Protein AF-T0Y5B6-F1 (afdb_monomer)

Radius of gyration: 16.81 Å; Cα contacts (8 Å, |Δi|>4): 21; chains: 1; bounding box: 36×28×40 Å

InterPro domains:
  IPR004291 Transposase IS66, central domain [PF03050] (5-56)
  IPR052344 Transposase-related protein [PTHR33678] (10-72)

pLDDT: mean 87.25, std 11.24, range [42.28, 97.31]

Secondary structure (DSSP, 8-state):
--HHHHHHHHHTHHHHTHHHH-TTS-SS-HHHHHHHHHHHHHHHHH---SSHHHHHHHHHHHHHHHHHHHTT---------

Structure (mmCIF, N/CA/C/O backbone):
data_AF-T0Y5B6-F1
#
_entry.id   AF-T0Y5B6-F1
#
loop_
_atom_site.group_PDB
_atom_site.id
_atom_site.type_symbol
_atom_site.label_atom_id
_atom_site.label_alt_id
_atom_site.label_comp_id
_atom_site.label_asym_id
_atom_site.label_entity_id
_atom_site.label_seq_id
_atom_site.pdbx_PDB_ins_code
_atom_site.Cartn_x
_atom_site.Cartn_y
_atom_site.Cartn_z
_atom_site.occupancy
_atom_site.B_iso_or_equiv
_atom_site.auth_seq_id
_atom_site.auth_comp_id
_atom_site.auth_asym_id
_atom_site.auth_atom_id
_atom_site.pdbx_PDB_model_num
ATOM 1 N N . MET A 1 1 ? 13.555 -19.322 14.200 1.00 61.56 1 MET A N 1
ATOM 2 C CA . MET A 1 1 ? 13.246 -18.040 13.526 1.00 61.56 1 MET A CA 1
ATOM 3 C C . MET A 1 1 ? 14.569 -17.341 13.250 1.00 61.56 1 MET A C 1
ATOM 5 O O . MET A 1 1 ? 15.404 -17.331 14.142 1.00 61.56 1 MET A O 1
ATOM 9 N N . CYS A 1 2 ? 14.817 -16.873 12.024 1.00 86.62 2 CYS A N 1
ATOM 10 C CA . CYS A 1 2 ? 16.073 -16.191 11.677 1.00 86.62 2 CYS A CA 1
ATOM 11 C C . CYS A 1 2 ? 16.207 -14.871 12.459 1.00 86.62 2 CYS A C 1
ATOM 13 O O . CYS A 1 2 ? 15.194 -14.220 12.717 1.00 86.62 2 CYS A O 1
ATOM 15 N N . ARG A 1 3 ? 17.441 -14.471 12.803 1.00 85.75 3 ARG A N 1
ATOM 16 C CA . ARG A 1 3 ? 17.742 -13.265 13.596 1.00 85.75 3 ARG A CA 1
ATOM 17 C C . ARG A 1 3 ? 17.157 -11.994 12.974 1.00 85.75 3 ARG A C 1
ATOM 19 O O . ARG A 1 3 ? 16.462 -11.259 13.652 1.00 85.75 3 ARG A O 1
ATOM 26 N N . ILE A 1 4 ? 17.252 -11.855 11.650 1.00 85.94 4 ILE A N 1
ATOM 27 C CA . ILE A 1 4 ? 16.642 -10.748 10.889 1.00 85.94 4 ILE A CA 1
ATOM 28 C C . ILE A 1 4 ? 15.123 -10.666 11.122 1.00 85.94 4 ILE A C 1
ATOM 30 O O . ILE A 1 4 ? 14.569 -9.585 11.319 1.00 85.94 4 ILE A O 1
ATOM 34 N N . CYS A 1 5 ? 14.429 -11.808 11.122 1.00 82.69 5 CYS A N 1
ATOM 35 C CA . CYS A 1 5 ? 12.985 -11.845 11.349 1.00 82.69 5 CYS A CA 1
ATOM 36 C C . CYS A 1 5 ? 12.626 -11.493 12.797 1.00 82.69 5 CYS A C 1
ATOM 38 O O . CYS A 1 5 ? 11.593 -10.871 13.027 1.00 82.69 5 CYS A O 1
ATOM 40 N N . GLN A 1 6 ? 13.461 -11.897 13.761 1.00 86.75 6 GLN A N 1
ATOM 41 C CA . GLN A 1 6 ? 13.283 -11.544 15.170 1.00 86.75 6 GLN A CA 1
ATOM 42 C C . GLN A 1 6 ? 13.500 -10.047 15.391 1.00 86.75 6 GLN A C 1
ATOM 44 O O . GLN A 1 6 ? 12.654 -9.408 16.005 1.00 86.75 6 GLN A O 1
ATOM 49 N N . ASP A 1 7 ? 14.566 -9.484 14.824 1.00 89.44 7 ASP A N 1
ATOM 50 C CA . ASP A 1 7 ? 14.898 -8.064 14.951 1.00 89.44 7 ASP A CA 1
ATOM 51 C C . ASP A 1 7 ? 13.798 -7.187 14.335 1.00 89.44 7 ASP A C 1
ATOM 53 O O . ASP A 1 7 ? 13.340 -6.228 14.954 1.00 89.44 7 ASP A O 1
ATOM 57 N N . THR A 1 8 ? 13.292 -7.576 13.159 1.00 85.12 8 THR A N 1
ATOM 58 C CA . THR A 1 8 ? 12.182 -6.870 12.497 1.00 85.12 8 THR A CA 1
ATOM 59 C C . THR A 1 8 ? 10.892 -6.957 13.317 1.00 85.12 8 THR A C 1
ATOM 61 O O . THR A 1 8 ? 10.217 -5.952 13.522 1.00 85.12 8 THR A O 1
ATOM 64 N N . ALA A 1 9 ? 10.546 -8.144 13.830 1.00 84.06 9 ALA A N 1
ATOM 65 C CA . ALA A 1 9 ? 9.346 -8.317 14.650 1.00 84.06 9 ALA A CA 1
ATOM 66 C C . ALA A 1 9 ? 9.434 -7.552 15.981 1.00 84.06 9 ALA A C 1
ATOM 68 O O . ALA A 1 9 ? 8.422 -7.061 16.478 1.00 84.06 9 ALA A O 1
ATOM 69 N N . GLN A 1 10 ? 10.635 -7.442 16.551 1.00 87.00 10 GLN A N 1
ATOM 70 C CA . GLN A 1 10 ? 10.872 -6.700 17.781 1.00 87.00 10 GLN A CA 1
ATOM 71 C C . GLN A 1 10 ? 10.788 -5.184 17.556 1.00 87.00 10 GLN A C 1
ATOM 73 O O . GLN A 1 10 ? 10.216 -4.492 18.398 1.00 87.00 10 GLN A O 1
ATOM 78 N N . ALA A 1 11 ? 11.307 -4.678 16.433 1.00 89.62 11 ALA A N 1
ATOM 79 C CA . ALA A 1 11 ? 11.222 -3.264 16.065 1.00 89.62 11 ALA A CA 1
ATOM 80 C C . ALA A 1 11 ? 9.767 -2.806 15.850 1.00 89.62 11 ALA A C 1
ATOM 82 O O . ALA A 1 11 ? 9.362 -1.763 16.356 1.00 89.62 11 ALA A O 1
ATOM 83 N N . GLU A 1 12 ? 8.958 -3.634 15.186 1.00 88.38 12 GLU A N 1
ATOM 84 C CA . GLU A 1 12 ? 7.569 -3.320 14.816 1.00 88.38 12 GLU A CA 1
ATOM 85 C C . GLU A 1 12 ? 6.531 -3.855 15.825 1.00 88.38 12 GLU A C 1
ATOM 87 O O . GLU A 1 12 ? 5.326 -3.889 15.555 1.00 88.38 12 GLU A O 1
ATOM 92 N N . LYS A 1 13 ? 6.975 -4.301 17.009 1.00 85.94 13 LYS A N 1
ATOM 93 C CA . LYS A 1 13 ? 6.138 -5.002 18.000 1.00 85.94 13 LYS A CA 1
ATOM 94 C C . LYS A 1 13 ? 4.864 -4.228 18.357 1.00 85.94 13 LYS A C 1
ATOM 96 O O . LYS A 1 13 ? 3.797 -4.824 18.492 1.00 85.94 13 LYS A O 1
ATOM 101 N N . ASN A 1 14 ? 4.966 -2.910 18.505 1.00 86.44 14 ASN A N 1
ATOM 102 C CA . ASN A 1 14 ? 3.833 -2.075 18.910 1.00 86.44 14 ASN A CA 1
ATOM 103 C C . ASN A 1 14 ? 2.718 -2.041 17.857 1.00 86.44 14 ASN A C 1
ATOM 105 O O . ASN A 1 14 ? 1.543 -2.016 18.220 1.00 86.44 14 ASN A O 1
ATOM 109 N N . ASP A 1 15 ? 3.073 -2.089 16.574 1.00 86.25 15 ASP A N 1
ATOM 110 C CA . ASP A 1 15 ? 2.102 -2.030 15.484 1.00 86.25 15 ASP A CA 1
ATOM 111 C C . ASP A 1 15 ? 1.518 -3.411 15.176 1.00 86.25 15 ASP A C 1
ATOM 113 O O . ASP A 1 15 ? 0.305 -3.541 15.002 1.00 86.25 15 ASP A O 1
ATOM 117 N N . ILE A 1 16 ? 2.342 -4.466 15.214 1.00 86.62 16 ILE A N 1
ATOM 118 C CA . ILE A 1 16 ? 1.894 -5.850 14.981 1.00 86.62 16 ILE A CA 1
ATOM 119 C C . ILE A 1 16 ? 0.886 -6.302 16.050 1.00 86.62 16 ILE A C 1
ATOM 121 O O . ILE A 1 16 ? -0.072 -7.008 15.738 1.00 86.62 16 ILE A O 1
ATOM 125 N N . PHE A 1 17 ? 1.066 -5.880 17.306 1.00 88.19 17 PHE A N 1
ATOM 126 C CA . PHE A 1 17 ? 0.185 -6.251 18.421 1.00 88.19 17 PHE A CA 1
ATOM 127 C C . PHE A 1 17 ? -0.815 -5.159 18.812 1.00 88.19 17 PHE A C 1
ATOM 129 O O . PHE A 1 17 ? -1.463 -5.267 19.853 1.00 88.19 17 PHE A O 1
ATOM 136 N N . ARG A 1 18 ? -0.999 -4.120 17.987 1.00 89.94 18 ARG A N 1
ATOM 137 C CA . ARG A 1 18 ? -1.876 -2.989 18.329 1.00 89.94 18 ARG A CA 1
ATOM 138 C C . ARG A 1 18 ? -3.318 -3.408 18.639 1.00 89.94 18 ARG A C 1
ATOM 140 O O . ARG A 1 18 ? -3.932 -2.840 19.537 1.00 89.94 18 ARG A O 1
ATOM 147 N N . TYR A 1 19 ? -3.817 -4.448 17.972 1.00 90.12 19 TYR A N 1
ATOM 148 C CA . TYR A 1 19 ? -5.154 -5.020 18.195 1.00 90.12 19 TYR A CA 1
ATOM 149 C C . TYR A 1 19 ? -5.371 -5.595 19.610 1.00 90.12 19 TYR A C 1
ATOM 151 O O . TYR A 1 19 ? -6.509 -5.821 20.024 1.00 90.12 19 TYR A O 1
ATOM 159 N N . VAL A 1 20 ? -4.290 -5.873 20.352 1.00 91.38 20 VAL A N 1
ATOM 160 C CA . VAL A 1 20 ? -4.354 -6.345 21.744 1.00 91.38 20 VAL A CA 1
ATOM 161 C C . VAL A 1 20 ? -4.733 -5.197 22.679 1.00 91.38 20 VAL A C 1
ATOM 163 O O . VAL A 1 20 ? -5.504 -5.402 23.614 1.00 91.38 20 VAL A O 1
ATOM 166 N N . LEU A 1 21 ? -4.209 -3.996 22.413 1.00 91.81 21 LEU A N 1
ATOM 167 C CA . LEU A 1 21 ? -4.456 -2.790 23.207 1.00 91.81 21 LEU A CA 1
ATOM 168 C C . LEU A 1 21 ? -5.729 -2.061 22.763 1.00 91.81 21 LEU A C 1
ATOM 170 O O . LEU A 1 21 ? -6.433 -1.487 23.588 1.00 91.81 21 LEU A O 1
ATOM 174 N N . ASP A 1 22 ? -6.027 -2.097 21.466 1.00 91.38 22 ASP A N 1
ATOM 175 C CA . ASP A 1 22 ? -7.166 -1.417 20.861 1.00 91.38 22 ASP A CA 1
ATOM 176 C C . ASP A 1 22 ? -8.028 -2.411 20.075 1.00 91.38 22 ASP A C 1
ATOM 178 O O . ASP A 1 22 ? -7.691 -2.824 18.964 1.00 91.38 22 ASP A O 1
ATOM 182 N N . ARG A 1 23 ? -9.181 -2.774 20.649 1.00 89.56 23 ARG A N 1
ATOM 183 C CA . ARG A 1 23 ? -10.143 -3.709 20.042 1.00 89.56 23 ARG A CA 1
ATOM 184 C C . ARG A 1 23 ? -10.825 -3.162 18.784 1.00 89.56 23 ARG A C 1
ATOM 186 O O . ARG A 1 23 ? -11.471 -3.936 18.084 1.00 89.56 23 ARG A O 1
ATOM 193 N N . SER A 1 24 ? -10.708 -1.863 18.492 1.00 92.19 24 SER A N 1
ATOM 194 C CA . SER A 1 24 ? -11.221 -1.283 17.244 1.00 92.19 24 SER A CA 1
ATOM 195 C C . SER A 1 24 ? -10.346 -1.628 16.031 1.00 92.19 24 SER A C 1
ATOM 197 O O . SER A 1 24 ? -10.796 -1.529 14.886 1.00 92.19 24 SER A O 1
ATOM 199 N N . VAL A 1 25 ? -9.105 -2.067 16.267 1.00 89.62 25 VAL A N 1
ATOM 200 C CA . VAL A 1 25 ? -8.180 -2.513 15.226 1.00 89.62 25 VAL A CA 1
ATOM 201 C C . VAL A 1 25 ? -8.411 -3.996 14.938 1.00 89.62 25 VAL A C 1
ATOM 203 O O . VAL A 1 25 ? -8.395 -4.835 15.835 1.00 89.62 25 VAL A O 1
ATOM 206 N N . GLU A 1 26 ? -8.602 -4.331 13.661 1.00 88.75 26 GLU A N 1
ATOM 207 C CA . GLU A 1 26 ? -8.720 -5.719 13.208 1.00 88.75 26 GLU A CA 1
ATOM 208 C C . GLU A 1 26 ? -7.438 -6.500 13.551 1.00 88.75 26 GLU A C 1
ATOM 210 O O . GLU A 1 26 ? -6.332 -6.042 13.266 1.00 88.75 26 GLU A O 1
ATOM 215 N N . SER A 1 27 ? -7.574 -7.698 14.126 1.00 88.88 27 SER A N 1
ATOM 216 C CA . SER A 1 27 ? -6.433 -8.573 14.449 1.00 88.88 27 SER A CA 1
ATOM 217 C C . SER A 1 27 ? -5.771 -9.197 13.219 1.00 88.88 27 SER A C 1
ATOM 219 O O . SER A 1 27 ? -4.713 -9.815 13.325 1.00 88.88 27 SER A O 1
ATOM 221 N N . THR A 1 28 ? -6.395 -9.057 12.047 1.00 88.06 28 THR A N 1
ATOM 222 C CA . THR A 1 28 ? -5.920 -9.613 10.782 1.00 88.06 28 THR A CA 1
ATOM 223 C C . THR A 1 28 ? -5.387 -8.514 9.865 1.00 88.06 28 THR A C 1
ATOM 225 O O . THR A 1 28 ? -5.900 -7.396 9.822 1.00 88.06 28 THR A O 1
ATOM 228 N N . ASN A 1 29 ? -4.388 -8.852 9.049 1.00 88.50 29 ASN A N 1
ATOM 229 C CA . ASN A 1 29 ? -3.827 -7.941 8.050 1.00 88.50 29 ASN A CA 1
ATOM 230 C C . ASN A 1 29 ? -4.633 -7.905 6.730 1.00 88.50 29 ASN A C 1
ATOM 232 O O . ASN A 1 29 ? -4.180 -7.361 5.717 1.00 88.50 29 ASN A O 1
ATOM 236 N N . ASN A 1 30 ? -5.846 -8.471 6.707 1.00 90.50 30 ASN A N 1
ATOM 237 C CA . ASN A 1 30 ? -6.636 -8.669 5.488 1.00 90.50 30 ASN A CA 1
ATOM 238 C C . ASN A 1 30 ? -6.839 -7.377 4.692 1.00 90.50 30 ASN A C 1
ATOM 240 O O . ASN A 1 30 ? -6.789 -7.367 3.459 1.00 90.50 30 ASN A O 1
ATOM 244 N N . ARG A 1 31 ? -7.067 -6.256 5.384 1.00 88.38 31 ARG A N 1
ATOM 245 C CA . ARG A 1 31 ? -7.253 -4.952 4.741 1.00 88.38 31 ARG A CA 1
ATOM 246 C C . ARG A 1 31 ? -6.008 -4.490 3.985 1.00 88.38 31 ARG A C 1
ATOM 248 O O . ARG A 1 31 ? -6.153 -3.992 2.867 1.00 88.38 31 ARG A O 1
ATOM 255 N N . ALA A 1 32 ? -4.815 -4.636 4.562 1.00 87.00 32 ALA A N 1
ATOM 256 C CA . ALA A 1 32 ? -3.590 -4.218 3.885 1.00 87.00 32 ALA A CA 1
ATOM 257 C C . ALA A 1 32 ? -3.241 -5.179 2.743 1.00 87.00 32 ALA A C 1
ATOM 259 O O . ALA A 1 32 ? -2.928 -4.726 1.642 1.00 87.00 32 ALA A O 1
ATOM 260 N N . GLU A 1 33 ? -3.402 -6.490 2.955 1.00 92.06 33 GLU A N 1
ATOM 261 C CA . GLU A 1 33 ? -3.200 -7.488 1.903 1.00 92.06 33 GLU A CA 1
ATOM 262 C C . GLU A 1 33 ? -4.101 -7.238 0.692 1.00 92.06 33 GLU A C 1
ATOM 264 O O . GLU A 1 33 ? -3.633 -7.219 -0.446 1.00 92.06 33 GLU A O 1
ATOM 269 N N . ARG A 1 34 ? -5.399 -6.991 0.910 1.00 91.31 34 ARG A N 1
ATOM 270 C CA . ARG A 1 34 ? -6.327 -6.656 -0.181 1.00 91.31 34 ARG A CA 1
ATOM 271 C C . ARG A 1 34 ? -5.917 -5.390 -0.929 1.00 91.31 34 ARG A C 1
ATOM 273 O O . ARG A 1 34 ? -6.098 -5.329 -2.141 1.00 91.31 34 ARG A O 1
ATOM 280 N N . ALA A 1 35 ? -5.359 -4.397 -0.237 1.00 89.62 35 ALA A N 1
ATOM 281 C CA . ALA A 1 35 ? -4.915 -3.154 -0.862 1.00 89.62 35 ALA A CA 1
ATOM 282 C C . ALA A 1 35 ? -3.657 -3.332 -1.734 1.00 89.62 35 ALA A C 1
ATOM 284 O O . ALA A 1 35 ? -3.538 -2.661 -2.761 1.00 89.62 35 ALA A O 1
ATOM 285 N N . ILE A 1 36 ? -2.736 -4.228 -1.353 1.00 90.94 36 ILE A N 1
ATOM 286 C CA . ILE A 1 36 ? -1.488 -4.470 -2.100 1.00 90.94 36 ILE A CA 1
ATOM 287 C C . ILE A 1 36 ? -1.621 -5.555 -3.181 1.00 90.94 36 ILE A C 1
ATOM 289 O O . ILE A 1 36 ? -0.849 -5.551 -4.141 1.00 90.94 36 ILE A O 1
ATOM 293 N N . ARG A 1 37 ? -2.620 -6.449 -3.081 1.00 92.94 37 ARG A N 1
ATOM 294 C CA . ARG A 1 37 ? -2.900 -7.525 -4.058 1.00 92.94 37 ARG A CA 1
ATOM 295 C C . ARG A 1 37 ? -2.829 -7.082 -5.527 1.00 92.94 37 ARG A C 1
ATOM 297 O O . ARG A 1 37 ? -2.149 -7.758 -6.294 1.00 92.94 37 ARG A O 1
ATOM 304 N N . PRO A 1 38 ? -3.437 -5.957 -5.947 1.00 91.88 38 PRO A N 1
ATOM 305 C CA . PRO A 1 38 ? -3.367 -5.534 -7.344 1.00 91.88 38 PRO A CA 1
ATOM 306 C C . PRO A 1 38 ? -1.933 -5.269 -7.823 1.00 91.88 38 PRO A C 1
ATOM 308 O O . PRO A 1 38 ? -1.595 -5.636 -8.945 1.00 91.88 38 PRO A O 1
ATOM 311 N N . ILE A 1 39 ? -1.065 -4.709 -6.970 1.00 92.88 39 ILE A N 1
ATOM 312 C CA . ILE A 1 39 ? 0.343 -4.444 -7.309 1.00 92.88 39 ILE A CA 1
ATOM 313 C C . ILE A 1 39 ? 1.124 -5.749 -7.466 1.00 92.88 39 ILE A C 1
ATOM 315 O O . ILE A 1 39 ? 1.889 -5.896 -8.418 1.00 92.88 39 ILE A O 1
ATOM 319 N N . VAL A 1 40 ? 0.958 -6.697 -6.538 1.00 93.25 40 VAL A N 1
ATOM 320 C CA . VAL A 1 40 ? 1.698 -7.970 -6.598 1.00 93.25 40 VAL A CA 1
ATOM 321 C C . VAL A 1 40 ? 1.226 -8.834 -7.764 1.00 93.25 40 VAL A C 1
ATOM 323 O O . VAL A 1 40 ? 2.059 -9.441 -8.433 1.00 93.25 40 VAL A O 1
ATOM 326 N N . THR A 1 41 ? -0.075 -8.824 -8.074 1.00 95.12 41 THR A N 1
ATOM 327 C CA . THR A 1 41 ? -0.623 -9.473 -9.272 1.00 95.12 41 THR A CA 1
ATOM 328 C C . THR A 1 41 ? -0.091 -8.811 -10.537 1.00 95.12 41 THR A C 1
ATOM 330 O O . THR A 1 41 ? 0.402 -9.513 -11.416 1.00 95.12 41 THR A O 1
ATOM 333 N N . TYR A 1 42 ? -0.111 -7.475 -10.610 1.00 93.56 42 TYR A N 1
ATOM 334 C CA . TYR A 1 42 ? 0.484 -6.734 -11.721 1.00 93.56 42 TYR A CA 1
ATOM 335 C C . TYR A 1 42 ? 1.943 -7.140 -11.923 1.00 93.56 42 TYR A C 1
ATOM 337 O O . TYR A 1 42 ? 2.300 -7.578 -13.008 1.00 93.56 42 TYR A O 1
ATOM 345 N N . ARG A 1 43 ? 2.768 -7.093 -10.871 1.00 94.19 43 ARG A N 1
ATOM 346 C CA . ARG A 1 43 ? 4.186 -7.467 -10.943 1.00 94.19 43 ARG A CA 1
ATOM 347 C C . ARG A 1 43 ? 4.384 -8.921 -11.374 1.00 94.19 43 ARG A C 1
ATOM 349 O O . ARG A 1 43 ? 5.317 -9.198 -12.118 1.00 94.19 43 ARG A O 1
ATOM 356 N N . LYS A 1 44 ? 3.527 -9.838 -10.916 1.00 95.19 44 LYS A N 1
ATOM 357 C CA . LYS A 1 44 ? 3.587 -11.255 -11.291 1.00 95.19 44 LYS A CA 1
ATOM 358 C C . LYS A 1 44 ? 3.310 -11.465 -12.780 1.00 95.19 44 LYS A C 1
ATOM 360 O O . LYS A 1 44 ? 3.986 -12.275 -13.398 1.00 95.19 44 LYS A O 1
ATOM 365 N N . VAL A 1 45 ? 2.324 -10.760 -13.336 1.00 96.75 45 VAL A N 1
ATOM 366 C CA . VAL A 1 45 ? 1.889 -10.937 -14.731 1.00 96.75 45 VAL A CA 1
ATOM 367 C C . VAL A 1 45 ? 2.756 -10.138 -15.707 1.00 96.75 45 VAL A C 1
ATOM 369 O O . VAL A 1 45 ? 3.140 -10.661 -16.745 1.00 96.75 45 VAL A O 1
ATOM 372 N N . SER A 1 46 ? 3.088 -8.886 -15.386 1.00 92.62 46 SER A N 1
ATOM 373 C CA . SER A 1 46 ? 3.826 -7.982 -16.281 1.00 92.62 46 SER A CA 1
ATOM 374 C C . SER A 1 46 ? 5.342 -7.983 -16.065 1.00 92.62 46 SER A C 1
ATOM 376 O O . SER A 1 46 ? 6.068 -7.334 -16.812 1.00 92.62 46 SER A O 1
ATOM 378 N N .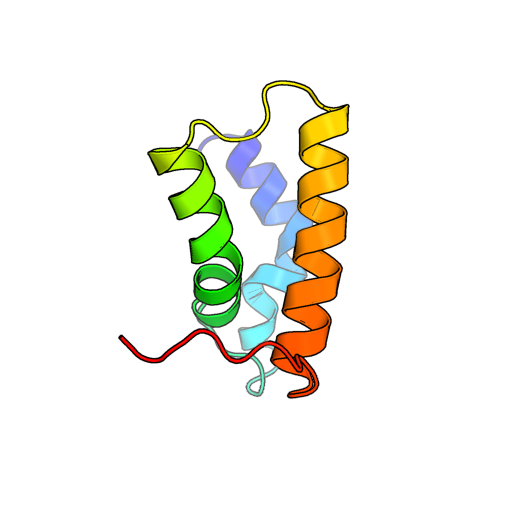 GLY A 1 47 ? 5.834 -8.633 -15.005 1.00 93.00 47 GLY A N 1
ATOM 379 C CA . GLY A 1 47 ? 7.221 -8.511 -14.541 1.00 93.00 47 GLY A CA 1
ATOM 380 C C . GLY A 1 47 ? 7.513 -7.209 -13.781 1.00 93.00 47 GLY A C 1
ATOM 381 O O . GLY A 1 47 ? 8.542 -7.102 -13.112 1.00 93.00 47 GLY A O 1
ATOM 382 N N . GLY A 1 48 ? 6.590 -6.241 -13.811 1.00 92.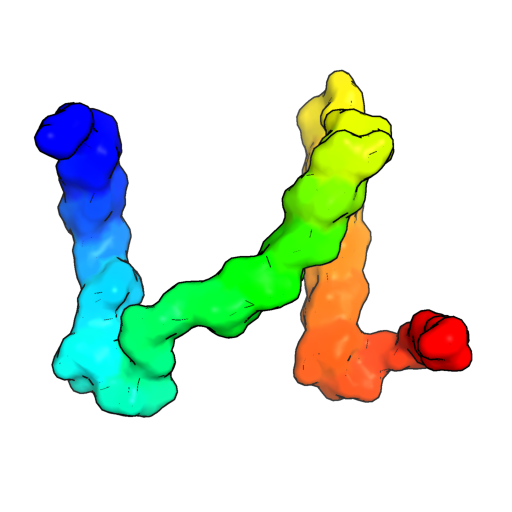88 48 GLY A N 1
ATOM 383 C CA . GLY A 1 48 ? 6.717 -4.956 -13.134 1.00 92.88 48 GLY A CA 1
ATOM 384 C C . GLY A 1 48 ? 7.833 -4.052 -13.685 1.00 92.88 48 GLY A C 1
ATOM 385 O O . GLY A 1 48 ? 8.437 -4.326 -14.724 1.00 92.88 48 GLY A O 1
ATOM 386 N N . PRO A 1 49 ? 8.110 -2.928 -13.003 1.00 94.00 49 PRO A N 1
ATOM 387 C CA . PRO A 1 49 ? 9.123 -1.968 -13.433 1.00 94.00 49 PRO A CA 1
ATOM 388 C C . PRO A 1 49 ? 10.540 -2.559 -13.394 1.00 94.00 49 PRO A C 1
ATOM 390 O O . PRO A 1 49 ? 10.899 -3.274 -12.459 1.00 94.00 49 PRO A O 1
ATOM 393 N N . ARG A 1 50 ? 11.367 -2.228 -14.396 1.00 94.06 50 ARG A N 1
ATOM 394 C CA . ARG A 1 50 ? 12.750 -2.735 -14.546 1.00 94.06 50 ARG A CA 1
ATOM 395 C C . ARG A 1 50 ? 13.829 -1.764 -14.049 1.00 94.06 50 ARG A C 1
ATOM 397 O O . ARG A 1 50 ? 15.011 -2.041 -14.200 1.00 94.06 50 ARG A O 1
ATOM 404 N N . SER A 1 51 ? 13.426 -0.636 -13.465 1.00 96.62 51 SER A N 1
ATOM 405 C CA . SER A 1 51 ?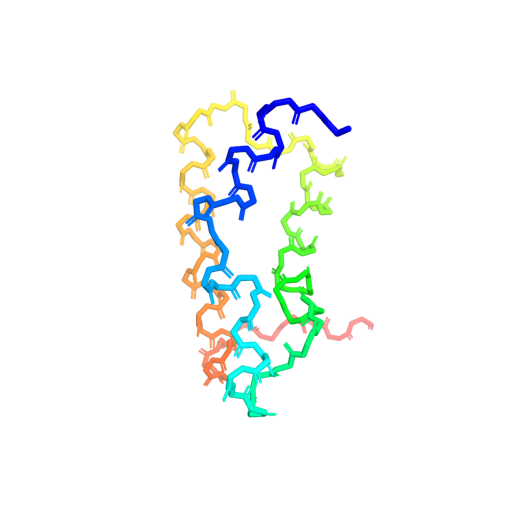 14.320 0.359 -12.870 1.00 96.62 51 SER A CA 1
ATOM 406 C C . SER A 1 51 ? 13.718 0.933 -11.591 1.00 96.62 51 SER A C 1
ATOM 408 O O . SER A 1 51 ? 12.494 1.015 -11.453 1.00 96.62 51 SER A O 1
ATOM 410 N N . ASP A 1 52 ? 14.573 1.400 -10.683 1.00 96.62 52 ASP A N 1
ATOM 411 C CA . ASP A 1 52 ? 14.142 2.030 -9.429 1.00 96.62 52 ASP A CA 1
ATOM 412 C C . ASP A 1 52 ? 13.295 3.278 -9.667 1.00 96.62 52 ASP A C 1
ATOM 414 O O . ASP A 1 52 ? 12.330 3.5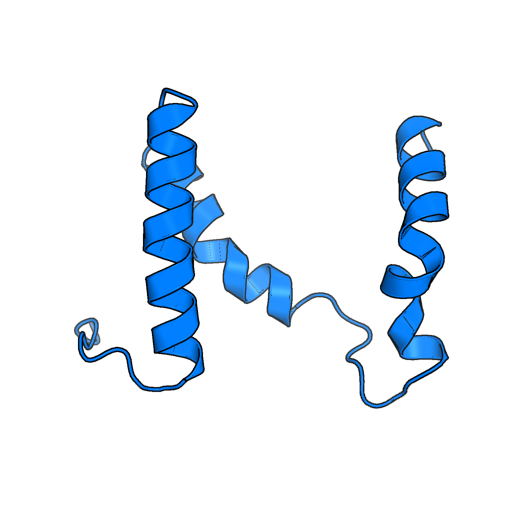35 -8.946 1.00 96.62 52 ASP A O 1
ATOM 418 N N . ARG A 1 53 ? 13.632 4.055 -10.703 1.00 97.31 53 ARG A N 1
ATOM 419 C CA . ARG A 1 53 ? 12.843 5.223 -11.102 1.00 97.31 53 ARG A CA 1
ATOM 420 C C . ARG A 1 53 ? 11.441 4.804 -11.539 1.00 97.31 53 ARG A C 1
ATOM 422 O O . ARG A 1 53 ? 10.469 5.335 -11.012 1.00 97.31 53 ARG A O 1
ATOM 429 N N . GLY A 1 54 ? 11.335 3.804 -12.417 1.00 95.19 54 GLY A N 1
ATOM 430 C CA . GLY A 1 54 ? 10.043 3.278 -12.860 1.00 95.19 54 GLY A CA 1
ATOM 431 C C . GLY A 1 54 ? 9.219 2.692 -11.711 1.00 95.19 54 GLY A C 1
ATOM 432 O O . GLY A 1 54 ? 8.007 2.889 -11.662 1.00 95.19 54 GLY A O 1
ATOM 433 N N . ALA A 1 55 ? 9.866 2.027 -10.748 1.00 94.31 55 ALA A N 1
ATOM 434 C CA . ALA A 1 55 ? 9.207 1.518 -9.547 1.00 94.31 55 ALA A CA 1
ATOM 435 C C . ALA A 1 55 ? 8.638 2.648 -8.678 1.00 94.31 55 ALA A C 1
ATOM 437 O O . ALA A 1 55 ? 7.48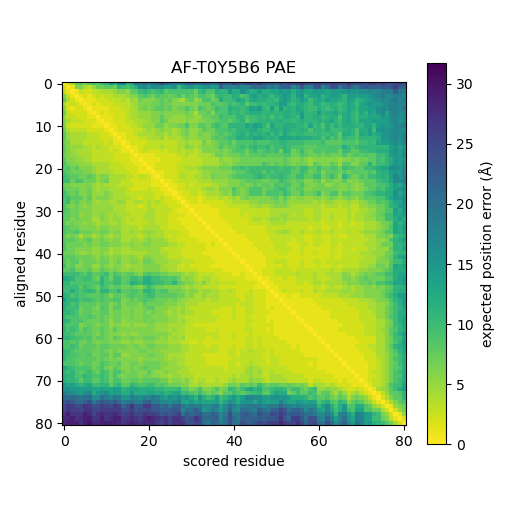1 2.586 -8.264 1.00 94.31 55 ALA A O 1
ATOM 438 N N . LYS A 1 56 ? 9.418 3.710 -8.449 1.00 96.19 56 LYS A N 1
ATOM 439 C CA . LYS A 1 56 ? 8.974 4.886 -7.687 1.00 96.19 56 LYS A CA 1
ATOM 440 C C . 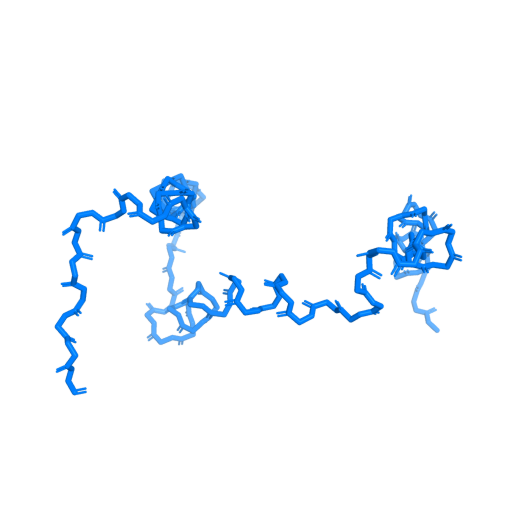LYS A 1 56 ? 7.813 5.603 -8.372 1.00 96.19 56 LYS A C 1
ATOM 442 O O . LYS A 1 56 ? 6.838 5.942 -7.702 1.00 96.19 56 LYS A O 1
ATOM 447 N N . ASP A 1 57 ? 7.890 5.801 -9.683 1.00 96.00 57 ASP A N 1
ATOM 448 C CA . ASP A 1 57 ? 6.839 6.483 -10.441 1.00 96.00 57 ASP A CA 1
ATOM 449 C C . ASP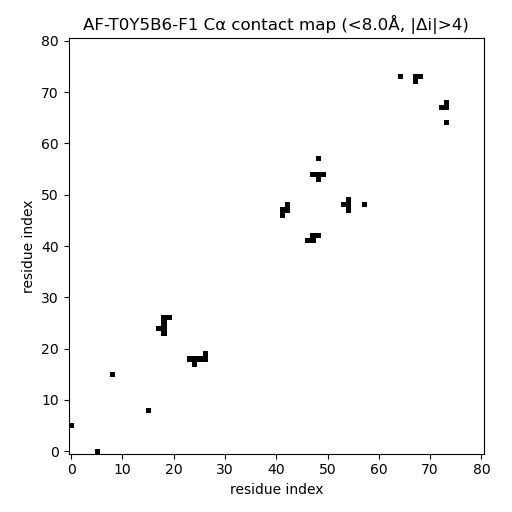 A 1 57 ? 5.544 5.658 -10.468 1.00 96.00 57 ASP A C 1
ATOM 451 O O . ASP A 1 57 ? 4.470 6.193 -10.183 1.00 96.00 57 ASP A O 1
ATOM 455 N N . PHE A 1 58 ? 5.642 4.338 -10.665 1.00 93.75 58 PHE A N 1
ATOM 456 C CA . PHE A 1 58 ? 4.503 3.426 -10.540 1.00 93.75 58 PHE A CA 1
ATOM 457 C C . PHE A 1 58 ? 3.855 3.509 -9.149 1.00 93.75 58 PHE A C 1
ATOM 459 O O . PHE A 1 58 ? 2.641 3.693 -9.038 1.00 93.75 58 PHE A O 1
ATOM 466 N N . CYS A 1 59 ? 4.655 3.436 -8.079 1.00 93.44 59 CYS A N 1
ATOM 467 C CA . CYS A 1 59 ? 4.155 3.530 -6.707 1.00 93.44 59 CYS A CA 1
ATOM 468 C C . CYS A 1 59 ? 3.457 4.868 -6.428 1.00 93.44 59 CYS A C 1
ATOM 470 O O . CYS A 1 59 ? 2.420 4.884 -5.762 1.00 93.44 59 CYS A O 1
ATOM 472 N N . ARG A 1 60 ? 3.977 5.988 -6.948 1.00 95.31 60 ARG A N 1
ATOM 473 C CA . ARG A 1 60 ? 3.357 7.318 -6.799 1.00 95.31 60 ARG A CA 1
ATOM 474 C C . ARG A 1 60 ? 1.980 7.369 -7.449 1.00 95.31 60 ARG A C 1
ATOM 476 O O . ARG A 1 60 ? 1.013 7.751 -6.790 1.00 95.31 60 ARG A O 1
ATOM 483 N N . VAL A 1 61 ? 1.883 6.940 -8.708 1.00 93.06 61 VAL A N 1
ATOM 484 C CA . VAL A 1 61 ? 0.612 6.909 -9.445 1.00 93.06 61 VAL A CA 1
ATOM 485 C C . VAL A 1 61 ? -0.393 6.010 -8.727 1.00 93.06 61 VAL A C 1
ATOM 487 O O . VAL A 1 61 ? -1.504 6.447 -8.422 1.00 93.06 61 VAL A O 1
ATOM 490 N N . TYR A 1 62 ? 0.011 4.790 -8.366 1.00 91.75 62 TYR A N 1
ATOM 491 C CA . TYR A 1 62 ? -0.859 3.848 -7.665 1.00 91.75 62 TYR A CA 1
ATOM 492 C C . TYR A 1 62 ? -1.338 4.387 -6.309 1.00 91.75 62 TYR A C 1
ATOM 494 O O . TYR A 1 62 ? -2.518 4.279 -5.983 1.00 91.75 62 TYR A O 1
ATOM 502 N N . THR A 1 63 ? -0.463 5.043 -5.540 1.00 91.81 63 THR A N 1
ATOM 503 C CA . THR A 1 63 ? -0.821 5.650 -4.246 1.00 91.81 63 THR A CA 1
ATOM 504 C C . THR A 1 63 ? -1.926 6.695 -4.392 1.00 91.81 63 THR A C 1
ATOM 506 O O . THR A 1 63 ? -2.873 6.713 -3.598 1.00 91.81 63 THR A O 1
ATOM 509 N N . VAL A 1 64 ? -1.841 7.556 -5.412 1.00 92.75 64 VAL A N 1
ATOM 510 C CA . VAL A 1 64 ? -2.866 8.574 -5.687 1.00 92.75 64 VAL A CA 1
ATOM 511 C C . VAL A 1 64 ? -4.188 7.917 -6.082 1.00 92.75 64 VAL A C 1
ATOM 513 O O . VAL A 1 64 ? -5.236 8.292 -5.547 1.00 92.75 64 VAL A O 1
ATOM 516 N N . LEU A 1 65 ? -4.144 6.917 -6.967 1.00 90.69 65 LEU A N 1
ATOM 517 C CA . LEU A 1 65 ? -5.329 6.184 -7.415 1.00 90.69 65 LEU A CA 1
ATOM 518 C C . LEU A 1 65 ? -6.026 5.470 -6.253 1.00 90.69 65 LEU A C 1
ATOM 520 O O . LEU A 1 65 ? -7.223 5.665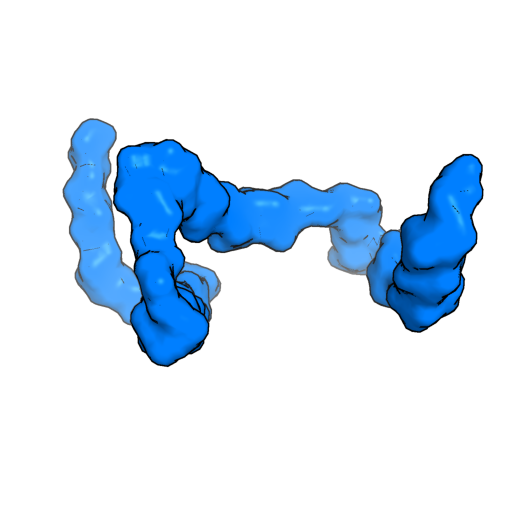 -6.047 1.00 90.69 65 LEU A O 1
ATOM 524 N N . GLU A 1 66 ? -5.284 4.727 -5.432 1.00 88.81 66 GLU A N 1
ATOM 525 C CA . GLU A 1 66 ? -5.836 4.036 -4.264 1.00 88.81 66 GLU A CA 1
ATOM 526 C C . GLU A 1 66 ? -6.396 5.003 -3.225 1.00 88.81 66 GLU A C 1
ATOM 528 O O . GLU A 1 66 ? -7.461 4.763 -2.654 1.00 88.81 66 GLU A O 1
ATOM 533 N N . SER A 1 67 ? -5.729 6.135 -3.005 1.00 91.00 67 SER A N 1
ATOM 534 C CA . SER A 1 67 ? -6.225 7.171 -2.096 1.00 91.00 67 SER A CA 1
ATOM 535 C C . SER A 1 67 ? -7.545 7.771 -2.585 1.00 91.00 67 SER A C 1
ATOM 537 O O . SER A 1 67 ? -8.456 8.001 -1.788 1.00 91.00 67 SER A O 1
A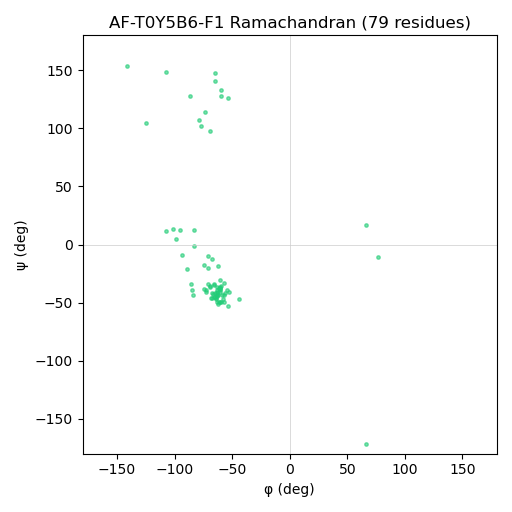TOM 539 N N . ARG A 1 68 ? -7.684 8.007 -3.897 1.00 92.00 68 ARG A N 1
ATOM 540 C CA . ARG A 1 68 ? -8.937 8.476 -4.514 1.00 92.00 68 ARG A CA 1
ATOM 541 C C . ARG A 1 68 ? -10.022 7.399 -4.451 1.00 92.00 68 ARG A C 1
ATOM 543 O O . ARG A 1 68 ? -11.158 7.729 -4.113 1.00 92.00 68 ARG A O 1
ATOM 550 N N . ARG A 1 69 ? -9.669 6.133 -4.702 1.00 87.81 69 ARG A N 1
ATOM 551 C CA . ARG A 1 69 ? -10.571 4.972 -4.629 1.00 87.81 69 ARG A CA 1
ATOM 552 C C . ARG A 1 69 ? -11.147 4.800 -3.227 1.00 87.81 69 ARG A C 1
ATOM 554 O O . ARG A 1 69 ? -12.362 4.749 -3.080 1.00 87.81 69 ARG A O 1
ATOM 561 N N . LYS A 1 70 ? -10.299 4.818 -2.192 1.00 87.81 70 LYS A N 1
ATOM 562 C CA . LYS A 1 70 ? -10.716 4.724 -0.779 1.00 87.81 70 LYS A CA 1
ATOM 563 C C . LYS A 1 70 ? -11.640 5.863 -0.347 1.00 87.81 70 LYS A C 1
ATOM 565 O O . LYS A 1 70 ? -12.489 5.663 0.510 1.00 87.81 70 LYS A O 1
ATOM 570 N N . LYS A 1 71 ? -11.489 7.050 -0.943 1.00 90.81 71 LYS A N 1
ATOM 571 C CA . LYS A 1 71 ? -12.359 8.210 -0.695 1.00 90.81 71 LYS A CA 1
ATOM 572 C C . LYS A 1 71 ? -13.657 8.187 -1.516 1.00 90.81 71 LYS A C 1
ATOM 574 O O . LYS A 1 71 ? -14.420 9.140 -1.418 1.00 90.81 71 LYS A O 1
ATOM 579 N N . GLY A 1 72 ? -13.875 7.178 -2.367 1.00 88.44 72 GLY A N 1
ATOM 580 C CA . GLY A 1 72 ? -15.013 7.128 -3.294 1.00 88.44 72 GLY A CA 1
ATOM 581 C C . GLY A 1 72 ? -14.970 8.202 -4.390 1.00 88.44 72 GLY A C 1
ATOM 582 O O . GLY A 1 72 ? -15.983 8.491 -5.012 1.00 88.44 72 GLY A O 1
ATOM 583 N N . LYS A 1 73 ? -13.804 8.823 -4.621 1.00 88.25 73 LYS A N 1
ATOM 584 C CA . LYS A 1 73 ? -13.611 9.963 -5.540 1.00 88.25 73 LYS A CA 1
ATOM 585 C C . LYS A 1 73 ? -12.859 9.585 -6.814 1.00 88.25 73 LYS A C 1
ATOM 587 O O . LYS A 1 73 ? -12.383 10.466 -7.529 1.00 88.25 73 LYS A O 1
ATOM 592 N N . LEU A 1 74 ? -12.673 8.292 -7.072 1.00 80.88 74 LEU A N 1
ATOM 593 C CA . LEU A 1 74 ? -12.085 7.841 -8.324 1.00 80.88 74 LEU A CA 1
ATOM 594 C C . LEU A 1 74 ? -13.170 7.899 -9.405 1.00 80.88 74 LEU A C 1
ATOM 596 O O . LEU A 1 74 ? -14.101 7.104 -9.394 1.00 80.88 74 LEU A O 1
ATOM 600 N N . GLN A 1 75 ? -13.055 8.877 -10.303 1.00 69.94 75 GLN A N 1
ATOM 601 C CA . GLN A 1 75 ? -14.031 9.111 -11.376 1.00 69.94 75 GLN A CA 1
ATOM 602 C C . GLN A 1 75 ? -13.986 8.033 -12.467 1.00 69.94 75 GLN A C 1
ATOM 604 O O . GLN A 1 75 ? -14.956 7.845 -13.194 1.00 69.94 75 GLN A O 1
ATOM 609 N N . PHE A 1 76 ? -12.878 7.296 -12.562 1.00 67.56 76 PHE A N 1
ATOM 610 C CA . PHE A 1 76 ? -12.754 6.168 -13.471 1.00 67.56 76 PHE A CA 1
ATOM 611 C C . PHE A 1 76 ? -13.500 4.959 -12.893 1.00 67.56 76 PHE A C 1
ATOM 613 O O . PHE A 1 76 ? -13.006 4.286 -11.985 1.00 67.56 76 PHE A O 1
ATOM 620 N N . ARG A 1 77 ? -14.702 4.686 -13.407 1.00 58.72 77 ARG A N 1
ATOM 621 C CA . ARG A 1 77 ? -15.353 3.388 -13.214 1.00 58.72 77 ARG A CA 1
ATOM 622 C C . ARG A 1 77 ? -14.625 2.381 -14.099 1.00 58.72 77 ARG A C 1
ATOM 624 O O . ARG A 1 77 ? -14.674 2.495 -15.319 1.00 58.72 77 ARG A O 1
ATOM 631 N N . ALA A 1 78 ? -13.946 1.407 -13.494 1.00 57.00 78 ALA A N 1
ATOM 632 C CA . ALA A 1 78 ? -13.577 0.206 -14.233 1.00 57.00 78 ALA A CA 1
ATOM 633 C C . ALA A 1 78 ? -14.883 -0.431 -14.729 1.00 57.00 78 ALA A C 1
ATOM 635 O O . ALA A 1 78 ? -15.812 -0.588 -13.933 1.00 57.00 78 ALA A O 1
ATOM 636 N N . ASN A 1 79 ? -14.978 -0.712 -16.031 1.00 45.91 79 ASN A N 1
ATOM 637 C CA . ASN A 1 79 ? -16.145 -1.378 -16.600 1.00 45.91 79 ASN A CA 1
ATOM 638 C C . ASN A 1 79 ? -16.387 -2.675 -15.811 1.00 45.91 79 ASN A C 1
ATOM 640 O O . ASN A 1 79 ? -15.435 -3.449 -15.663 1.00 45.91 79 ASN A O 1
ATOM 644 N N . PRO A 1 80 ? -17.596 -2.904 -15.270 1.00 46.41 80 PRO A N 1
ATOM 645 C CA . PRO A 1 80 ? -17.935 -4.201 -14.720 1.00 46.41 80 PRO A CA 1
ATOM 646 C C . PRO A 1 80 ? -18.042 -5.145 -15.919 1.00 46.41 80 PRO A C 1
ATOM 648 O O . PRO A 1 80 ? -19.020 -5.102 -16.660 1.00 46.41 80 PRO A O 1
ATOM 651 N N . GLY A 1 81 ? -16.961 -5.878 -16.180 1.00 42.28 81 GLY A N 1
ATOM 652 C CA . GLY A 1 81 ? -17.023 -7.090 -16.989 1.00 42.28 81 GLY A CA 1
ATOM 653 C C . GLY A 1 81 ? -17.798 -8.167 -16.251 1.00 42.28 81 GLY A C 1
ATOM 654 O O . GLY A 1 81 ? -17.757 -8.152 -14.997 1.00 42.28 81 GLY A O 1
#

Solvent-accessible surface area (backbone atoms only — not comparable to full-atom values): 4997 Å² total; per-residue (Å²): 131,57,69,70,60,51,54,51,49,60,73,44,40,69,69,77,48,37,35,80,82,37,80,89,42,71,87,61,66,61,69,60,52,62,70,46,43,64,57,55,50,46,31,70,75,70,65,50,65,93,43,73,67,52,42,52,53,50,51,52,55,50,52,54,50,51,54,28,46,77,68,72,64,49,82,75,74,75,78,87,123

Foldseek 3Di:
DDPVVVVVCVVCVCVLCVCVVPVVDDNDPVVVCVLCVVVVVCCVVVVADPDPVRVVVVVVVSVVQSVCVVVVNNPDDDPPD

Organism: NCBI:txid410659

Mean predicted aligned error: 7.12 Å

Sequence (81 aa):
MCRICQDTAQAEKNDIFRYVLDRSVESTNNRAERAIRPIVTYRKVSGGPRSDRGAKDFCRVYTVLESRRKKGKLQFRANPG